Protein AF-A0A1C4Z6J3-F1 (afdb_monomer_lite)

Secondary structure (DSSP, 8-state):
-----PPPTT---------HHHHHHHHHHHHHHHH-SSPPPPTT--HHHHHHHHHHHHHHTT-

Sequence (63 aa):
MRYEVVPAAHASWHQLDVTAGEFAAARSALVELAYGTTRVMPAGTSRLEIIDVLEELDRQLGR

Organism: NCBI:txid47872

Foldseek 3Di:
DPPPPDDDPPDDDDDDDDDPVVVVVVLVVLCCLLPPPPDDDDPPDDSVVSVVVNVVVCVVVVD

pLDDT: mean 77.48, std 13.13, range [40.0, 94.56]

Radius of gyration: 12.67 Å; chains: 1; bounding box: 26×31×28 Å

Structure (mmCIF, N/CA/C/O backbone):
data_AF-A0A1C4Z6J3-F1
#
_entry.id   AF-A0A1C4Z6J3-F1
#
loop_
_atom_site.group_PDB
_atom_site.id
_atom_site.type_symbol
_atom_site.label_atom_id
_atom_site.label_alt_id
_atom_site.label_comp_id
_atom_site.label_asym_id
_atom_site.label_entity_id
_atom_site.label_seq_id
_atom_site.pdbx_PDB_ins_code
_atom_site.Cartn_x
_atom_site.Cartn_y
_atom_site.Cartn_z
_atom_site.occupancy
_atom_site.B_iso_or_equiv
_atom_site.auth_seq_id
_atom_site.auth_comp_id
_atom_site.auth_asym_id
_atom_site.auth_atom_id
_atom_site.pdbx_PDB_model_num
ATOM 1 N N . MET A 1 1 ? -7.746 -19.925 -12.942 1.00 40.00 1 MET A N 1
ATOM 2 C CA . MET A 1 1 ? -6.350 -20.160 -12.519 1.00 40.00 1 MET A CA 1
ATOM 3 C C . MET A 1 1 ? -6.110 -19.292 -11.301 1.00 40.00 1 MET A C 1
ATOM 5 O O . MET A 1 1 ? -6.343 -18.097 -11.398 1.00 40.00 1 MET A O 1
ATOM 9 N N . ARG A 1 2 ? -5.781 -19.880 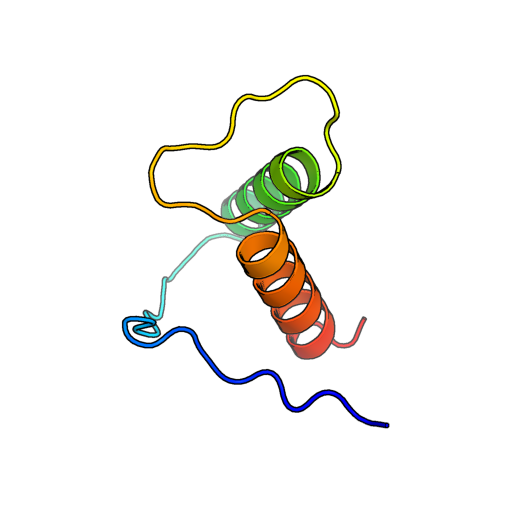-10.146 1.00 44.59 2 ARG A N 1
ATOM 10 C CA . ARG A 1 2 ? -5.321 -19.096 -8.994 1.00 44.59 2 ARG A CA 1
ATOM 11 C C . ARG A 1 2 ? -3.875 -18.723 -9.303 1.00 44.59 2 ARG A C 1
ATOM 13 O O . ARG A 1 2 ? -3.068 -19.627 -9.483 1.00 44.59 2 ARG A O 1
ATOM 20 N N . TYR A 1 3 ? -3.597 -17.437 -9.480 1.00 48.41 3 TYR A N 1
ATOM 21 C CA . TYR A 1 3 ? -2.226 -16.955 -9.570 1.00 48.41 3 TYR A CA 1
ATOM 22 C C . TYR A 1 3 ? -1.613 -17.160 -8.185 1.00 48.41 3 TYR A C 1
ATOM 24 O O . TYR A 1 3 ? -2.018 -16.508 -7.227 1.00 48.41 3 TYR A O 1
ATOM 32 N N . GLU A 1 4 ? -0.728 -18.145 -8.046 1.00 51.12 4 GLU A N 1
ATOM 33 C CA . GLU A 1 4 ? 0.152 -18.189 -6.883 1.00 51.12 4 GLU A CA 1
ATOM 34 C C . GLU A 1 4 ? 1.042 -16.953 -6.975 1.00 51.12 4 GLU A C 1
ATOM 36 O O . GLU A 1 4 ? 1.829 -16.814 -7.912 1.00 51.12 4 GLU A O 1
ATOM 41 N N . VAL A 1 5 ? 0.849 -16.018 -6.045 1.00 56.28 5 VAL A N 1
ATOM 42 C CA . VAL A 1 5 ? 1.685 -14.826 -5.917 1.00 56.28 5 VAL A CA 1
ATOM 43 C C . VAL A 1 5 ? 3.066 -15.309 -5.485 1.00 56.28 5 VAL A C 1
ATOM 45 O O . VAL A 1 5 ? 3.284 -15.655 -4.325 1.00 56.28 5 VAL A O 1
ATOM 48 N N . VAL A 1 6 ? 3.984 -15.418 -6.444 1.00 57.88 6 VAL A N 1
ATOM 49 C CA . VAL A 1 6 ? 5.383 -15.758 -6.178 1.00 57.88 6 VAL A CA 1
ATOM 50 C C . VAL A 1 6 ? 6.086 -14.471 -5.743 1.00 57.88 6 VAL A C 1
ATOM 52 O O . VAL A 1 6 ? 6.124 -13.526 -6.533 1.00 57.88 6 VAL A O 1
ATOM 55 N N . PRO A 1 7 ? 6.649 -14.397 -4.523 1.00 56.69 7 PRO A N 1
ATOM 56 C CA . PRO A 1 7 ? 7.382 -13.214 -4.085 1.00 56.69 7 PRO A CA 1
ATOM 57 C C . PRO A 1 7 ? 8.544 -12.897 -5.036 1.00 56.69 7 PRO A C 1
ATOM 59 O O . PRO A 1 7 ? 9.209 -13.808 -5.536 1.00 56.69 7 PRO A O 1
ATOM 62 N N . ALA A 1 8 ? 8.824 -11.609 -5.258 1.00 58.06 8 ALA A N 1
ATOM 63 C CA . ALA A 1 8 ? 9.989 -11.184 -6.032 1.00 58.06 8 ALA A CA 1
ATOM 64 C C . ALA A 1 8 ? 11.288 -11.760 -5.433 1.00 58.06 8 ALA A C 1
ATOM 66 O O . ALA A 1 8 ? 11.402 -11.921 -4.219 1.00 58.06 8 ALA A O 1
ATOM 67 N N . ALA A 1 9 ? 12.295 -12.036 -6.271 1.00 58.97 9 ALA A N 1
ATOM 68 C CA . ALA A 1 9 ? 13.519 -12.768 -5.898 1.00 58.97 9 ALA A CA 1
ATOM 69 C C . ALA A 1 9 ? 14.339 -12.155 -4.735 1.00 58.97 9 ALA A C 1
ATOM 71 O O . ALA A 1 9 ? 15.232 -12.808 -4.194 1.00 58.97 9 ALA A O 1
ATOM 72 N N . HIS A 1 10 ? 14.045 -10.912 -4.344 1.00 59.91 10 HIS A N 1
ATOM 73 C CA . HIS A 1 10 ? 14.677 -10.197 -3.230 1.00 59.91 10 HIS A CA 1
ATOM 74 C C . HIS A 1 10 ? 13.668 -9.673 -2.195 1.00 59.91 10 HIS A C 1
ATOM 76 O O . HIS A 1 10 ? 14.012 -8.835 -1.363 1.00 59.91 10 HIS A O 1
ATOM 82 N N . ALA A 1 11 ? 12.422 -10.147 -2.234 1.00 61.66 11 ALA A N 1
ATOM 83 C CA . ALA A 1 11 ? 11.403 -9.761 -1.273 1.00 61.66 11 ALA A CA 1
ATOM 84 C C . ALA A 1 11 ? 11.758 -10.313 0.116 1.00 61.66 11 ALA A C 1
ATOM 86 O O . ALA A 1 11 ? 11.846 -11.523 0.321 1.00 61.66 11 ALA A O 1
ATOM 87 N N . SER A 1 12 ? 11.961 -9.409 1.071 1.00 69.06 12 SER A N 1
ATOM 88 C CA . SER A 1 12 ? 12.098 -9.733 2.491 1.00 69.06 12 SER A CA 1
ATOM 89 C C . SER A 1 12 ? 10.889 -9.180 3.233 1.00 69.06 12 SER A C 1
ATOM 91 O O . SER A 1 12 ? 10.545 -8.009 3.075 1.00 69.06 12 SER A O 1
ATOM 93 N N . TRP A 1 13 ? 10.229 -10.019 4.031 1.00 68.88 13 TRP A N 1
ATOM 94 C CA . TRP A 1 13 ? 9.113 -9.586 4.867 1.00 68.88 13 TRP A CA 1
ATOM 95 C C . TRP A 1 13 ? 9.646 -8.980 6.160 1.00 68.88 13 TRP A C 1
ATOM 97 O O . TRP A 1 13 ? 10.369 -9.632 6.914 1.00 68.88 13 TRP A O 1
ATOM 107 N N . HIS A 1 14 ? 9.267 -7.733 6.417 1.00 76.38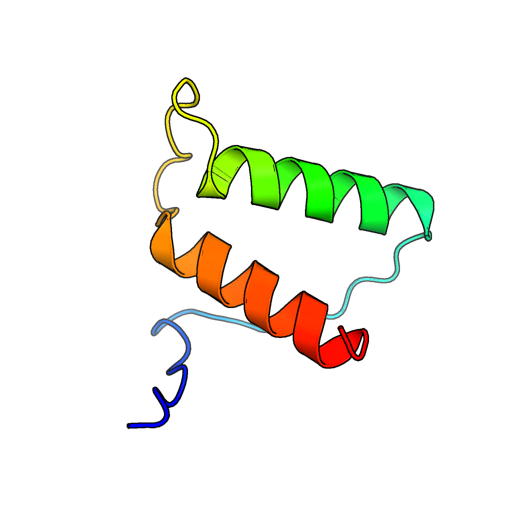 14 HIS A N 1
ATOM 108 C CA . HIS A 1 14 ? 9.576 -7.032 7.655 1.00 76.38 14 HIS A CA 1
ATOM 109 C C . HIS A 1 14 ? 8.274 -6.738 8.395 1.00 76.38 14 HIS A C 1
ATOM 111 O O . HIS A 1 14 ? 7.337 -6.195 7.811 1.00 76.38 14 HIS A O 1
ATOM 117 N N . GLN A 1 15 ? 8.220 -7.091 9.679 1.00 79.62 15 GLN A N 1
ATOM 118 C CA . GLN A 1 15 ? 7.123 -6.680 10.547 1.00 79.62 15 GLN A CA 1
ATOM 119 C C . GLN A 1 15 ? 7.396 -5.259 11.047 1.00 79.62 15 GLN A C 1
ATOM 121 O O . GLN A 1 15 ? 8.489 -4.975 11.536 1.00 79.62 15 GLN A O 1
ATOM 126 N N . LEU A 1 16 ? 6.409 -4.376 10.903 1.00 81.38 16 LEU A N 1
ATOM 127 C CA . LEU A 1 16 ? 6.467 -2.990 11.357 1.00 81.38 16 LEU A CA 1
ATOM 128 C C . LEU A 1 16 ? 5.324 -2.746 12.340 1.00 81.38 16 LEU A C 1
ATOM 130 O O . LEU A 1 16 ? 4.168 -3.018 12.016 1.00 81.38 16 LEU A O 1
ATOM 134 N N . ASP A 1 17 ? 5.645 -2.202 13.510 1.00 91.56 17 ASP A N 1
ATOM 135 C CA . ASP A 1 17 ? 4.636 -1.700 14.437 1.00 91.56 17 ASP A CA 1
ATOM 136 C C . ASP A 1 17 ? 4.217 -0.299 13.982 1.00 91.56 17 ASP A C 1
ATOM 138 O O . ASP A 1 17 ? 5.030 0.625 13.944 1.00 91.56 17 ASP A O 1
ATOM 142 N N . VAL A 1 18 ? 2.950 -0.150 13.602 1.00 88.38 18 VAL A N 1
ATOM 143 C CA . VAL A 1 18 ? 2.383 1.104 13.092 1.00 88.38 18 VAL A CA 1
ATOM 144 C C . VAL A 1 18 ? 1.060 1.406 13.779 1.00 88.38 18 VAL A C 1
ATOM 146 O O . VAL A 1 18 ? 0.296 0.509 14.142 1.00 88.38 18 VAL A O 1
ATOM 149 N N . THR A 1 19 ? 0.752 2.686 13.937 1.00 94.56 19 THR A N 1
ATOM 150 C CA . THR A 1 19 ? -0.583 3.121 14.346 1.00 94.56 19 THR A CA 1
ATOM 151 C C . THR A 1 19 ? -1.598 2.909 13.219 1.00 94.56 19 THR A C 1
ATOM 153 O O . THR A 1 19 ? -1.255 2.827 12.037 1.00 94.56 19 THR A O 1
ATOM 156 N N . ALA A 1 20 ? -2.890 2.896 13.562 1.00 89.44 20 ALA A N 1
ATOM 157 C CA . ALA A 1 20 ? -3.961 2.793 12.567 1.00 89.44 20 ALA A CA 1
ATOM 158 C C . ALA A 1 20 ? -3.930 3.937 11.530 1.00 89.44 20 ALA A C 1
ATOM 160 O O . ALA A 1 20 ? -4.268 3.727 10.365 1.00 89.44 20 ALA A O 1
ATOM 161 N N . GLY A 1 21 ? -3.507 5.139 11.942 1.00 91.06 21 GLY A N 1
ATOM 162 C CA . GLY A 1 21 ? -3.371 6.293 11.050 1.00 91.06 21 GLY A CA 1
ATOM 163 C C . GLY A 1 21 ? -2.228 6.132 10.048 1.00 91.06 21 GLY A C 1
ATOM 164 O O . GLY A 1 21 ? -2.418 6.370 8.857 1.00 91.06 21 GLY A O 1
ATOM 165 N N . GLU A 1 22 ? -1.066 5.668 10.508 1.00 92.06 22 GLU A N 1
ATOM 166 C CA . GLU A 1 22 ? 0.093 5.398 9.647 1.00 92.06 22 GLU A CA 1
ATOM 167 C C . GLU A 1 22 ? -0.199 4.274 8.653 1.00 92.06 22 GLU A C 1
ATOM 169 O O . GLU A 1 22 ? 0.109 4.402 7.467 1.00 92.06 22 GLU A O 1
ATOM 174 N N . PHE A 1 23 ? -0.881 3.218 9.104 1.00 90.44 23 PHE A N 1
ATOM 175 C CA . PHE A 1 23 ? -1.333 2.139 8.232 1.00 90.44 23 PHE A CA 1
ATOM 176 C C . PHE A 1 23 ? -2.269 2.647 7.124 1.00 90.44 23 PHE A C 1
ATOM 178 O O . PHE A 1 23 ? -2.074 2.343 5.945 1.00 90.44 23 PHE A O 1
ATOM 185 N N . ALA A 1 24 ? -3.268 3.463 7.479 1.00 88.75 24 ALA A N 1
ATOM 186 C CA . ALA A 1 24 ? -4.206 4.028 6.511 1.00 88.75 24 ALA A CA 1
ATOM 187 C C . ALA A 1 24 ? -3.508 4.939 5.486 1.00 88.75 24 ALA A C 1
ATOM 189 O O . ALA A 1 24 ? -3.796 4.855 4.289 1.00 88.75 24 ALA A O 1
ATOM 190 N N . ALA A 1 25 ? -2.563 5.770 5.937 1.00 89.25 25 ALA A N 1
ATOM 191 C CA . ALA A 1 25 ? -1.780 6.643 5.068 1.00 89.25 25 ALA A CA 1
ATOM 192 C C . ALA A 1 25 ? -0.902 5.844 4.091 1.00 89.25 25 ALA A C 1
ATOM 194 O O . ALA A 1 25 ? -0.905 6.128 2.891 1.00 89.25 25 ALA A O 1
ATOM 195 N N . ALA A 1 26 ? -0.210 4.807 4.576 1.00 88.94 26 ALA A N 1
ATOM 196 C CA . ALA A 1 26 ? 0.610 3.931 3.744 1.00 88.94 26 ALA A CA 1
ATOM 197 C C . ALA A 1 26 ? -0.229 3.212 2.676 1.00 88.94 26 ALA A C 1
ATOM 199 O O . ALA A 1 26 ? 0.127 3.235 1.496 1.00 88.94 26 ALA A O 1
ATOM 200 N N . ARG A 1 27 ? -1.392 2.655 3.050 1.00 88.75 27 ARG A N 1
ATOM 201 C CA . ARG A 1 27 ? -2.316 2.026 2.091 1.00 88.75 27 ARG A CA 1
ATOM 202 C C . ARG A 1 27 ? -2.797 3.023 1.035 1.00 88.75 27 ARG A C 1
ATOM 204 O O . ARG A 1 27 ? -2.821 2.683 -0.143 1.00 88.75 27 ARG A O 1
ATOM 211 N N . SER A 1 28 ? -3.145 4.252 1.426 1.00 88.62 28 SER A N 1
ATOM 212 C CA . SER A 1 28 ? -3.558 5.297 0.477 1.00 88.62 28 SER A CA 1
ATOM 213 C C . SER A 1 28 ? -2.451 5.627 -0.526 1.00 88.62 28 SER A C 1
ATOM 215 O O . SER A 1 28 ? -2.708 5.699 -1.725 1.00 88.62 28 SER A O 1
ATOM 217 N N . ALA A 1 29 ? -1.207 5.763 -0.059 1.00 88.06 29 ALA A N 1
ATOM 218 C CA . ALA A 1 29 ? -0.065 6.022 -0.929 1.00 88.06 29 ALA A CA 1
ATOM 219 C C . ALA A 1 29 ? 0.187 4.867 -1.914 1.00 88.06 29 ALA A C 1
ATOM 221 O O . ALA A 1 29 ? 0.433 5.114 -3.093 1.00 88.06 29 ALA A O 1
ATOM 222 N N . LEU A 1 30 ? 0.076 3.612 -1.462 1.00 87.00 30 LEU A N 1
ATOM 223 C CA . LEU A 1 30 ? 0.203 2.43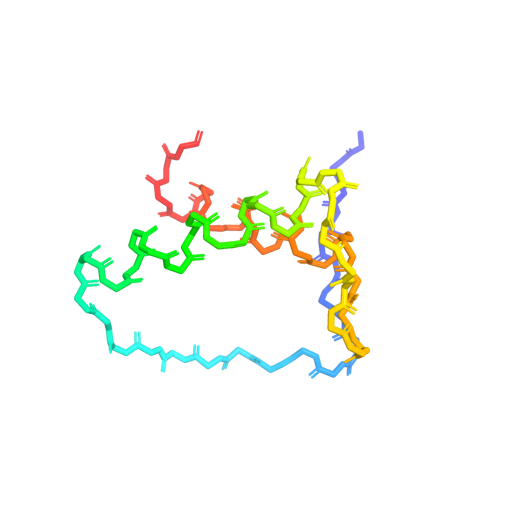6 -2.329 1.00 87.00 30 LEU A CA 1
ATOM 224 C C . LEU A 1 30 ? -0.899 2.401 -3.399 1.00 87.00 30 LEU A C 1
ATOM 226 O O . LEU A 1 30 ? -0.600 2.177 -4.569 1.00 87.00 30 LEU A O 1
ATOM 230 N N . VAL A 1 31 ? -2.152 2.703 -3.039 1.00 86.88 31 VAL A N 1
ATOM 231 C CA . VAL A 1 31 ? -3.269 2.811 -4.000 1.00 86.88 31 VAL A CA 1
ATOM 232 C C . VAL A 1 31 ? -2.995 3.895 -5.044 1.00 86.88 31 VAL A C 1
ATOM 234 O O . VAL A 1 31 ? -3.188 3.666 -6.239 1.00 86.88 31 VAL A O 1
ATOM 237 N N . GLU A 1 32 ? -2.501 5.061 -4.625 1.00 88.06 32 GLU A N 1
ATOM 238 C CA . GLU A 1 32 ? -2.123 6.135 -5.547 1.00 88.06 32 GLU A CA 1
ATOM 239 C C . GLU A 1 32 ? -0.982 5.729 -6.485 1.00 88.06 32 GLU A C 1
ATOM 241 O O . GLU A 1 32 ? -0.979 6.129 -7.646 1.00 88.06 32 GLU A O 1
ATOM 246 N N . LEU A 1 33 ? -0.009 4.944 -6.022 1.00 84.50 33 LEU A N 1
ATOM 247 C CA . LEU A 1 33 ? 1.084 4.473 -6.876 1.00 84.50 33 LEU A CA 1
ATOM 248 C C . LEU A 1 33 ? 0.619 3.380 -7.854 1.00 84.50 33 LEU A C 1
ATOM 250 O O . LEU A 1 33 ? 1.022 3.382 -9.020 1.00 84.50 33 LEU A O 1
ATOM 254 N N . ALA A 1 34 ? -0.261 2.480 -7.409 1.00 85.00 34 ALA A N 1
ATOM 255 C CA . ALA A 1 34 ? -0.829 1.421 -8.239 1.00 85.00 34 ALA A CA 1
ATOM 256 C C . ALA A 1 34 ? -1.724 1.974 -9.358 1.00 85.00 34 ALA A C 1
ATOM 258 O O . ALA A 1 34 ? -1.600 1.567 -10.516 1.00 85.00 34 ALA A O 1
ATOM 259 N N . TYR A 1 35 ? -2.609 2.915 -9.020 1.00 84.75 35 TYR A N 1
ATOM 260 C CA . TYR A 1 35 ? -3.716 3.326 -9.891 1.00 84.75 35 TYR A CA 1
ATOM 261 C C . TYR A 1 35 ? -3.67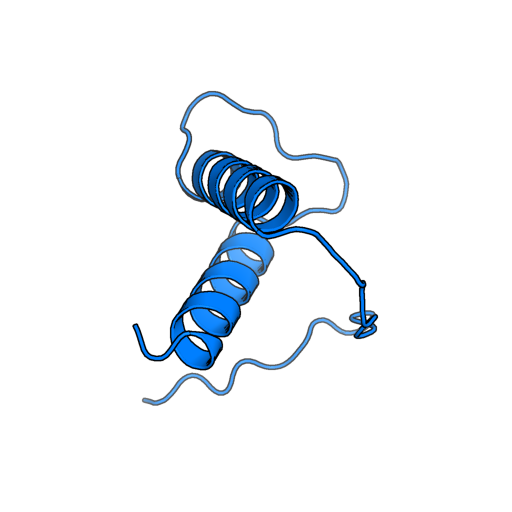7 4.801 -10.312 1.00 84.75 35 TYR A C 1
ATOM 263 O O . TYR A 1 35 ? -4.423 5.207 -11.204 1.00 84.75 35 TYR A O 1
ATOM 271 N N . GLY A 1 36 ? -2.806 5.618 -9.717 1.00 79.44 36 GLY A N 1
ATOM 272 C CA . GLY A 1 36 ? -2.624 7.014 -10.102 1.00 79.44 36 GLY A CA 1
ATOM 273 C C . GLY A 1 36 ? -1.949 7.144 -11.467 1.00 79.44 36 GLY A C 1
ATOM 274 O O . GLY A 1 36 ? -0.928 6.518 -11.757 1.00 79.44 36 GLY A O 1
ATOM 275 N N . THR A 1 37 ? -2.512 7.990 -12.324 1.00 64.38 37 THR A N 1
ATOM 276 C CA . THR A 1 37 ? -2.048 8.192 -13.706 1.00 64.38 37 THR A CA 1
ATOM 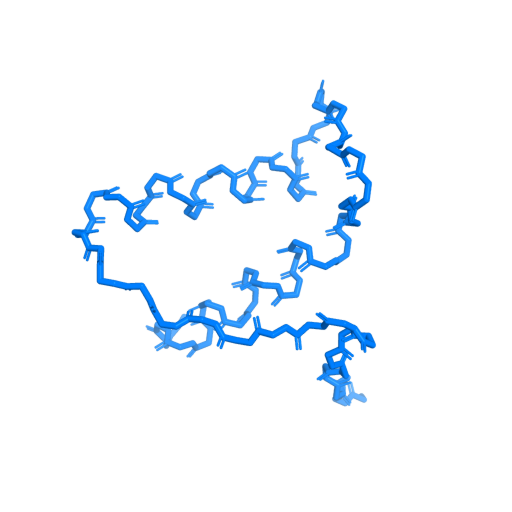277 C C . THR A 1 37 ? -0.891 9.189 -13.827 1.00 64.38 37 THR A C 1
ATOM 279 O O . THR A 1 37 ? -0.243 9.236 -14.869 1.00 64.38 37 THR A O 1
ATOM 282 N N . THR A 1 38 ? -0.600 9.966 -12.779 1.00 63.28 38 THR A N 1
ATOM 283 C CA . THR A 1 38 ? 0.311 11.126 -12.830 1.00 63.28 38 THR A CA 1
ATOM 284 C C . THR A 1 38 ? 1.623 10.975 -12.060 1.00 63.28 38 THR A C 1
ATOM 286 O O . THR A 1 38 ? 2.484 11.846 -12.182 1.00 63.28 38 THR A O 1
ATOM 289 N N . ARG A 1 39 ? 1.828 9.904 -11.282 1.00 65.31 39 ARG A N 1
ATOM 290 C CA . ARG A 1 39 ? 3.083 9.711 -10.534 1.00 65.31 39 ARG A CA 1
ATOM 291 C C . ARG A 1 39 ? 4.080 8.850 -11.300 1.00 65.31 39 ARG A C 1
ATOM 293 O O . ARG A 1 39 ? 3.781 7.726 -11.693 1.00 65.31 39 ARG A O 1
ATOM 300 N N . VAL A 1 40 ? 5.292 9.379 -11.447 1.00 74.94 40 VAL A N 1
ATOM 301 C CA . VAL A 1 40 ? 6.470 8.602 -11.844 1.00 74.94 40 VAL A CA 1
ATOM 302 C C . VAL A 1 40 ? 6.764 7.589 -10.737 1.00 74.94 40 VAL A C 1
ATOM 304 O O . VAL A 1 40 ? 6.792 7.954 -9.561 1.00 74.94 40 VAL A O 1
ATOM 307 N N . MET A 1 41 ? 6.952 6.322 -11.108 1.00 76.69 41 MET A N 1
ATOM 308 C CA . MET A 1 41 ? 7.306 5.277 -10.147 1.00 76.69 41 MET A CA 1
ATOM 309 C C . MET A 1 41 ? 8.706 5.513 -9.576 1.00 76.69 41 MET A C 1
ATOM 311 O O . MET A 1 41 ? 9.609 5.885 -10.333 1.00 76.69 41 MET A O 1
ATOM 315 N N . PRO A 1 42 ? 8.909 5.292 -8.265 1.00 74.69 42 PRO A N 1
ATOM 316 C CA . PRO A 1 42 ? 10.247 5.250 -7.699 1.00 74.69 42 PRO A CA 1
ATOM 317 C C . PRO A 1 42 ? 11.118 4.234 -8.448 1.00 74.69 42 PRO A C 1
ATOM 319 O O . PRO A 1 42 ? 10.638 3.197 -8.916 1.00 74.69 42 PRO A O 1
ATOM 322 N N . ALA A 1 43 ? 12.409 4.537 -8.582 1.00 77.88 43 ALA A N 1
ATOM 323 C CA . ALA A 1 43 ? 13.342 3.636 -9.246 1.00 77.88 43 ALA A CA 1
ATOM 324 C C . ALA A 1 43 ? 13.391 2.284 -8.517 1.00 77.88 43 ALA A C 1
ATOM 326 O O . ALA A 1 43 ? 13.556 2.240 -7.300 1.00 77.88 43 ALA A O 1
ATOM 327 N N . GLY A 1 44 ? 13.260 1.190 -9.272 1.00 75.62 44 GLY A N 1
ATOM 328 C CA . GLY A 1 44 ? 13.239 -0.166 -8.716 1.00 75.62 44 GLY A CA 1
ATOM 329 C C . GLY A 1 44 ? 11.889 -0.608 -8.144 1.00 75.62 44 GLY A C 1
ATOM 330 O O . GLY A 1 44 ? 11.839 -1.655 -7.515 1.00 75.62 44 GLY A O 1
ATOM 331 N N . THR A 1 45 ? 10.809 0.152 -8.353 1.00 74.00 45 THR A N 1
ATOM 332 C CA . THR A 1 45 ? 9.455 -0.233 -7.927 1.00 74.00 45 THR A CA 1
ATOM 333 C C . THR A 1 45 ? 8.573 -0.547 -9.132 1.00 74.00 45 THR A C 1
ATOM 335 O O . THR A 1 45 ? 8.360 0.309 -9.995 1.00 74.00 45 THR A O 1
ATOM 338 N N . SER A 1 46 ? 8.029 -1.764 -9.191 1.00 82.81 46 SER A N 1
ATOM 339 C CA . SER A 1 46 ? 7.047 -2.148 -10.205 1.00 82.81 46 SER A CA 1
ATOM 340 C C . SER A 1 46 ? 5.626 -1.824 -9.754 1.00 82.81 46 SER A C 1
ATOM 342 O O . SER A 1 46 ? 5.232 -2.089 -8.620 1.00 82.81 46 SER A O 1
ATOM 344 N N . ARG A 1 47 ? 4.802 -1.321 -10.680 1.00 83.38 47 ARG A N 1
ATOM 345 C CA . ARG A 1 47 ? 3.363 -1.140 -10.437 1.00 83.38 47 ARG A CA 1
ATOM 346 C C . ARG A 1 47 ? 2.671 -2.461 -10.078 1.00 83.38 47 ARG A C 1
ATOM 348 O O . ARG A 1 47 ? 1.776 -2.448 -9.244 1.00 83.38 47 ARG A O 1
ATOM 355 N N . LEU A 1 48 ? 3.082 -3.572 -10.696 1.00 83.44 48 LEU A N 1
ATOM 356 C CA . LEU A 1 48 ? 2.521 -4.895 -10.401 1.00 83.44 48 LEU A CA 1
ATOM 357 C C . LEU A 1 48 ? 2.840 -5.322 -8.965 1.00 83.44 48 LEU A C 1
ATOM 359 O O . LEU A 1 48 ? 1.932 -5.709 -8.247 1.00 83.44 48 LEU A O 1
ATOM 363 N N . GLU A 1 49 ? 4.079 -5.121 -8.508 1.00 83.06 49 GLU A N 1
ATOM 364 C CA . GLU A 1 49 ? 4.475 -5.434 -7.126 1.00 83.06 49 GLU A CA 1
ATOM 365 C C . GLU A 1 49 ? 3.660 -4.633 -6.098 1.00 83.06 49 GLU A C 1
ATOM 367 O O . GLU A 1 49 ? 3.300 -5.150 -5.045 1.00 83.06 49 GLU A O 1
ATOM 372 N N . ILE A 1 50 ? 3.327 -3.372 -6.400 1.00 84.81 50 ILE A N 1
ATOM 373 C CA . ILE A 1 50 ? 2.476 -2.550 -5.526 1.00 84.81 50 ILE A CA 1
ATOM 374 C C . ILE A 1 50 ? 1.041 -3.094 -5.478 1.00 84.81 50 ILE A C 1
ATOM 376 O O . ILE A 1 50 ? 0.430 -3.101 -4.409 1.00 84.81 50 ILE A O 1
ATOM 380 N N . ILE A 1 51 ? 0.495 -3.531 -6.617 1.00 87.12 51 ILE A N 1
ATOM 381 C CA . ILE A 1 51 ? -0.837 -4.148 -6.676 1.00 87.12 51 ILE A CA 1
ATOM 382 C C . ILE A 1 51 ? -0.846 -5.443 -5.857 1.00 87.12 51 ILE A C 1
ATOM 384 O O . ILE A 1 51 ? -1.727 -5.602 -5.018 1.00 87.12 51 ILE A O 1
ATOM 388 N N . ASP A 1 52 ? 0.171 -6.293 -6.009 1.00 86.00 52 ASP A N 1
ATOM 389 C CA . ASP A 1 52 ? 0.297 -7.544 -5.254 1.00 86.00 52 ASP A CA 1
ATOM 390 C C . ASP A 1 52 ? 0.332 -7.288 -3.736 1.00 86.00 52 ASP A C 1
ATOM 392 O O . ASP A 1 52 ? -0.341 -7.967 -2.960 1.00 86.00 52 ASP A O 1
ATOM 396 N N . VAL A 1 53 ? 1.066 -6.257 -3.294 1.00 84.88 53 VAL A N 1
ATOM 397 C CA . VAL A 1 53 ? 1.093 -5.839 -1.881 1.00 84.88 53 VAL A CA 1
ATOM 398 C C . VAL A 1 53 ? -0.287 -5.378 -1.405 1.00 84.88 53 VAL A C 1
ATOM 400 O O . VAL A 1 53 ? -0.685 -5.696 -0.285 1.00 84.88 53 VAL A O 1
ATOM 403 N N . LEU A 1 54 ? -1.033 -4.633 -2.223 1.00 87.88 54 LEU A N 1
ATOM 404 C CA . LEU A 1 54 ? -2.380 -4.180 -1.863 1.00 87.88 54 LEU A CA 1
ATOM 405 C C . LEU A 1 54 ? -3.368 -5.343 -1.732 1.00 87.88 54 LEU A C 1
ATOM 407 O O . LEU A 1 54 ? -4.137 -5.367 -0.772 1.00 87.88 54 LEU A O 1
ATOM 411 N N . GLU A 1 55 ? -3.331 -6.308 -2.651 1.00 88.06 55 GLU A N 1
ATOM 412 C CA . GLU A 1 55 ? -4.181 -7.503 -2.596 1.00 88.06 55 GLU A CA 1
ATOM 413 C C . GLU A 1 55 ? -3.880 -8.353 -1.356 1.00 88.06 55 GLU A C 1
ATOM 415 O O . GLU A 1 55 ? -4.791 -8.818 -0.667 1.00 88.06 55 GLU A O 1
ATOM 420 N N . GLU A 1 56 ? -2.599 -8.504 -1.022 1.00 84.81 56 GLU A N 1
ATOM 421 C CA . GLU A 1 56 ? -2.158 -9.190 0.189 1.00 84.81 56 GLU A CA 1
ATOM 422 C C . GLU A 1 56 ? -2.683 -8.508 1.460 1.00 84.81 56 GLU A C 1
ATOM 424 O O . GLU A 1 56 ? -3.189 -9.174 2.369 1.00 84.81 56 GLU A O 1
ATOM 429 N N . LEU A 1 57 ? -2.599 -7.177 1.517 1.00 85.25 57 LEU A N 1
ATOM 430 C CA . LEU A 1 57 ? -3.107 -6.393 2.641 1.00 85.25 57 LEU A CA 1
ATOM 431 C C . LEU A 1 57 ? -4.625 -6.527 2.787 1.00 85.25 57 LEU A C 1
ATOM 433 O O . LEU A 1 57 ? -5.111 -6.734 3.898 1.00 85.25 57 LEU A O 1
ATOM 437 N N . ASP A 1 58 ? -5.378 -6.436 1.692 1.00 86.06 58 ASP A N 1
ATOM 438 C CA . ASP A 1 58 ? -6.836 -6.573 1.734 1.00 86.06 58 ASP A CA 1
ATOM 439 C C . ASP A 1 58 ? -7.244 -7.980 2.205 1.00 86.06 58 ASP A C 1
ATOM 441 O O . ASP A 1 58 ? -8.072 -8.110 3.114 1.00 86.06 58 ASP A O 1
ATOM 445 N N . ARG A 1 59 ? -6.53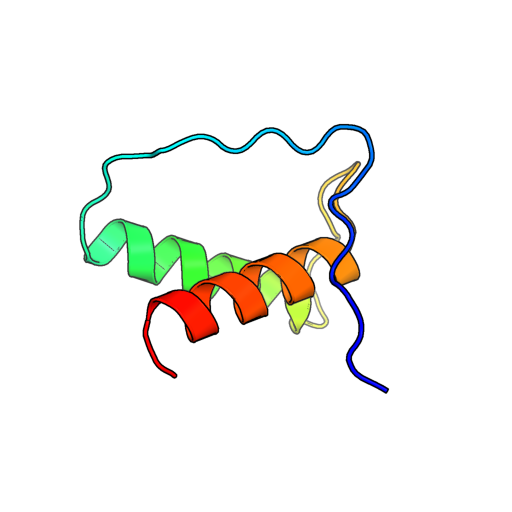5 -9.022 1.748 1.00 84.25 59 ARG A N 1
ATOM 446 C CA . ARG A 1 59 ? -6.717 -10.397 2.230 1.00 84.25 59 ARG A CA 1
ATOM 447 C C . ARG A 1 59 ? -6.471 -10.534 3.733 1.00 84.25 59 ARG A C 1
ATOM 449 O O . ARG A 1 59 ? -7.235 -11.219 4.411 1.00 84.25 59 ARG A O 1
ATOM 456 N N . GLN A 1 60 ? -5.412 -9.926 4.271 1.00 80.62 60 GLN A N 1
ATOM 457 C CA . GLN A 1 60 ? -5.124 -9.964 5.714 1.00 80.62 60 GLN A CA 1
ATOM 458 C C . GLN A 1 60 ? -6.179 -9.223 6.545 1.00 80.62 60 GLN A C 1
ATOM 460 O O . GLN A 1 60 ? -6.453 -9.606 7.681 1.00 80.62 60 GLN A O 1
ATOM 465 N N . LEU A 1 61 ? -6.800 -8.192 5.972 1.00 80.25 61 LEU A N 1
ATOM 466 C CA . LEU A 1 61 ? -7.884 -7.434 6.595 1.00 80.25 61 LEU A CA 1
ATOM 467 C C . LEU A 1 61 ? -9.264 -8.098 6.443 1.00 80.25 61 LEU A C 1
ATOM 469 O O . LEU A 1 61 ? -10.235 -7.589 7.005 1.00 80.25 61 LEU A O 1
ATOM 473 N N . GLY A 1 62 ? -9.369 -9.206 5.700 1.00 82.25 62 GLY A N 1
ATOM 474 C CA . GLY A 1 62 ? -10.635 -9.887 5.422 1.00 82.25 62 GLY A CA 1
ATOM 475 C C . GLY A 1 62 ? -11.569 -9.097 4.497 1.00 82.25 62 GLY A C 1
ATOM 476 O O . GLY A 1 62 ? -12.788 -9.176 4.659 1.00 82.25 62 GLY A O 1
ATOM 477 N N . ARG A 1 63 ? -11.001 -8.306 3.581 1.00 65.44 63 ARG A N 1
ATOM 478 C CA . ARG A 1 63 ? -11.702 -7.544 2.538 1.00 65.44 63 ARG A CA 1
ATOM 479 C C . ARG A 1 63 ? -11.506 -8.193 1.176 1.00 65.44 63 ARG A C 1
ATOM 481 O O . ARG A 1 63 ? -12.468 -8.110 0.383 1.00 65.44 63 ARG A O 1
#